Protein AF-T1EH41-F1 (afdb_monomer_lite)

InterPro domains:
  IPR000040 Acute myeloid leukemia 1 protein (AML1)/Runt [PR00967] (6-27)
  IPR000040 Acute myeloid leukemia 1 protein (AML1)/Runt [PR00967] (49-70)
  IPR000040 Acute myeloid leukemia 1 protein (AML1)/Runt [PR00967] (71-92)
  IPR000040 Acute myeloid leukemia 1 protein (AML1)/Runt [PR00967] (93-115)
  IPR000040 Acute myeloid leukemia 1 protein (AML1)/Runt [PTHR11950] (2-118)
  IPR008967 p53-like transcription factor, DNA-binding domain superfamily [SSF49417] (2-116)
  IPR012346 p53/RUNT-type transcription factor, DNA-binding domain superfamily [G3DSA:2.60.40.720] (1-119)
  IPR013524 Runt domain [PF00853] (1-117)
  IPR013524 Runt domain [PS51062] (1-117)

Secondary structure (DSSP, 8-state):
-B-SSTTEEEPPPPSEEETTPPPSS-EEEEESS--SPTT-EEEEEEE-SS-SS--EES-EEEEETTEEEETT-EE-S---TT--EEEEEEE--SS-EEEEEEEEEEEESS-S---S---

Radius of gyration: 15.04 Å; chains: 1; bounding box: 34×26×51 Å

Organism: Helobdella robusta (NCBI:txid6412)

Structure (mmCIF, N/CA/C/O backbone):
data_AF-T1EH41-F1
#
_entry.id   AF-T1EH41-F1
#
loop_
_atom_site.group_PDB
_atom_site.id
_atom_site.type_symbol
_atom_site.label_atom_id
_atom_site.label_alt_id
_atom_site.label_comp_id
_atom_site.label_asym_id
_atom_site.label_entity_id
_atom_site.label_seq_id
_atom_site.pdbx_PDB_ins_code
_atom_site.Cartn_x
_atom_site.Cartn_y
_atom_site.Cartn_z
_atom_site.occupancy
_atom_site.B_iso_or_equiv
_atom_site.auth_seq_id
_atom_site.auth_comp_id
_atom_site.auth_asym_id
_atom_site.auth_atom_id
_atom_site.pdbx_PDB_model_num
ATOM 1 N N . ILE A 1 1 ? -9.621 5.569 -3.407 1.00 94.69 1 ILE A N 1
ATOM 2 C CA . ILE A 1 1 ? -10.049 4.393 -4.191 1.00 94.69 1 ILE A CA 1
ATOM 3 C C . ILE A 1 1 ? -10.651 3.358 -3.252 1.00 94.69 1 ILE A C 1
ATOM 5 O O . ILE A 1 1 ? -10.202 3.268 -2.111 1.00 94.69 1 ILE A O 1
ATOM 9 N N . ALA A 1 2 ? -11.675 2.638 -3.704 1.00 95.56 2 ALA A N 1
ATOM 10 C CA . ALA A 1 2 ? -12.247 1.533 -2.941 1.00 95.56 2 ALA A CA 1
ATOM 11 C C . ALA A 1 2 ? -11.271 0.351 -2.923 1.00 95.56 2 ALA A C 1
ATOM 13 O O . ALA A 1 2 ? -10.603 0.087 -3.926 1.00 95.56 2 ALA A O 1
ATOM 14 N N . THR A 1 3 ? -11.166 -0.329 -1.786 1.00 97.50 3 THR A N 1
ATOM 15 C CA . THR A 1 3 ? -10.424 -1.591 -1.679 1.00 97.50 3 THR A CA 1
ATOM 16 C C . THR A 1 3 ? -11.381 -2.776 -1.844 1.00 97.50 3 THR A C 1
ATOM 18 O O . THR A 1 3 ? -12.574 -2.591 -2.069 1.00 97.50 3 THR A O 1
ATOM 21 N N . GLY A 1 4 ? -10.876 -4.005 -1.714 1.00 94.75 4 GLY A N 1
ATOM 22 C CA . GLY A 1 4 ? -11.713 -5.206 -1.624 1.00 94.75 4 GLY A CA 1
ATOM 23 C C . GLY A 1 4 ? -12.612 -5.260 -0.379 1.00 94.75 4 GLY A C 1
ATOM 24 O O . GLY A 1 4 ? -13.479 -6.122 -0.306 1.00 94.75 4 GLY A O 1
ATOM 25 N N . CYS A 1 5 ? -12.428 -4.354 0.590 1.00 95.06 5 CYS A N 1
ATOM 26 C CA . CYS A 1 5 ? -13.302 -4.205 1.750 1.00 95.06 5 CYS A CA 1
ATOM 27 C C . CYS A 1 5 ? -14.194 -2.957 1.575 1.00 95.06 5 CYS A C 1
ATOM 29 O O . CYS A 1 5 ? -13.660 -1.876 1.309 1.00 95.06 5 CYS A O 1
ATOM 31 N N . PRO A 1 6 ? -15.527 -3.061 1.753 1.00 95.19 6 PRO A N 1
ATOM 32 C CA . PRO A 1 6 ? -16.475 -1.989 1.420 1.00 95.19 6 PRO A CA 1
ATOM 33 C C . PRO A 1 6 ? -16.312 -0.714 2.256 1.00 95.19 6 PRO A C 1
ATOM 35 O O . PRO A 1 6 ? -16.711 0.358 1.808 1.00 95.19 6 PRO A O 1
ATOM 38 N N . HIS A 1 7 ? -15.724 -0.813 3.449 1.00 95.94 7 HIS A N 1
ATOM 39 C CA . HIS A 1 7 ? -15.555 0.323 4.359 1.00 95.94 7 HIS A CA 1
ATOM 40 C C . HIS A 1 7 ? -14.127 0.867 4.409 1.00 95.94 7 HIS A C 1
ATOM 42 O O . HIS A 1 7 ? -13.882 1.866 5.077 1.00 95.94 7 HIS A O 1
ATOM 48 N N . ILE A 1 8 ? -13.183 0.244 3.698 1.00 97.88 8 ILE A N 1
ATOM 49 C CA . ILE A 1 8 ? -11.783 0.667 3.688 1.00 97.88 8 ILE A CA 1
ATOM 50 C C . ILE A 1 8 ? -11.445 1.276 2.331 1.00 97.88 8 ILE A C 1
ATOM 52 O O . ILE A 1 8 ? -11.533 0.630 1.283 1.00 97.88 8 ILE A O 1
ATOM 56 N N . PHE A 1 9 ? -10.989 2.522 2.362 1.00 98.38 9 P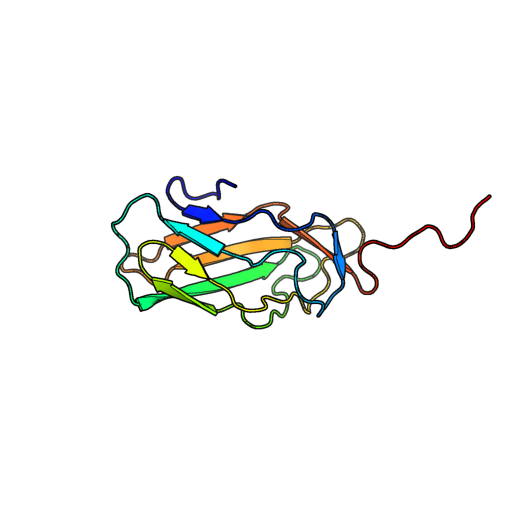HE A N 1
ATOM 57 C CA . PHE A 1 9 ? -10.554 3.279 1.196 1.00 98.38 9 PHE A CA 1
ATOM 58 C C . PHE A 1 9 ? -9.094 3.683 1.347 1.00 98.38 9 PHE A C 1
ATOM 60 O O . PHE A 1 9 ? -8.591 3.842 2.456 1.00 98.38 9 PHE A O 1
ATOM 67 N N . CYS A 1 10 ? -8.400 3.886 0.229 1.00 98.06 10 CYS A N 1
ATOM 68 C CA . CYS A 1 10 ? -7.017 4.364 0.247 1.00 98.06 10 CYS A CA 1
ATOM 69 C C . CYS A 1 10 ? -6.745 5.452 -0.793 1.00 98.06 10 CYS A C 1
ATOM 71 O O . CYS A 1 10 ? -7.507 5.614 -1.754 1.00 98.06 10 CYS A O 1
ATOM 73 N N . THR A 1 11 ? -5.665 6.214 -0.632 1.00 98.19 11 THR A N 1
ATOM 74 C CA . THR A 1 11 ? -5.193 7.104 -1.701 1.00 98.19 11 THR A CA 1
ATOM 75 C C . THR A 1 11 ? -4.711 6.296 -2.907 1.00 98.19 11 THR A C 1
ATOM 77 O O . THR A 1 11 ? -4.172 5.199 -2.776 1.00 98.19 11 THR A O 1
ATOM 80 N N . SER A 1 12 ? -4.926 6.825 -4.115 1.00 97.69 12 SER A N 1
ATOM 81 C CA . SER A 1 12 ? -4.432 6.165 -5.327 1.00 97.69 12 SER A CA 1
ATOM 82 C C . SER A 1 12 ? -2.908 6.184 -5.353 1.00 97.69 12 SER A C 1
ATOM 84 O O . SER A 1 12 ? -2.290 7.224 -5.118 1.00 97.69 12 SER A O 1
ATOM 86 N N . LEU A 1 13 ? -2.309 5.056 -5.720 1.00 98.38 13 LEU A N 1
ATOM 87 C CA . LEU A 1 13 ? -0.879 4.974 -5.994 1.00 98.38 13 LEU A CA 1
ATOM 88 C C . LEU A 1 13 ? -0.580 5.334 -7.457 1.00 98.38 13 LEU A C 1
ATOM 90 O O . LEU A 1 13 ? -1.453 5.183 -8.321 1.00 98.38 13 LEU A O 1
ATOM 94 N N . PRO A 1 14 ? 0.642 5.808 -7.766 1.00 98.19 14 PRO A N 1
ATOM 95 C CA . PRO A 1 14 ? 1.086 5.933 -9.148 1.00 98.19 14 PRO A CA 1
ATOM 96 C C . PRO A 1 14 ? 1.097 4.555 -9.819 1.00 98.19 14 PRO A C 1
ATOM 98 O O . PRO A 1 14 ? 1.536 3.570 -9.229 1.00 98.19 14 PRO A O 1
ATOM 101 N N . LYS A 1 15 ? 0.668 4.478 -11.083 1.00 97.81 15 LYS A N 1
ATOM 102 C CA . LYS A 1 15 ? 0.627 3.203 -11.822 1.00 97.81 15 LYS A CA 1
ATOM 103 C C . LYS A 1 15 ? 2.012 2.593 -12.042 1.00 97.81 15 LYS A C 1
ATOM 105 O O . LYS A 1 15 ? 2.146 1.373 -12.077 1.00 97.81 15 LYS A O 1
ATOM 110 N N . HIS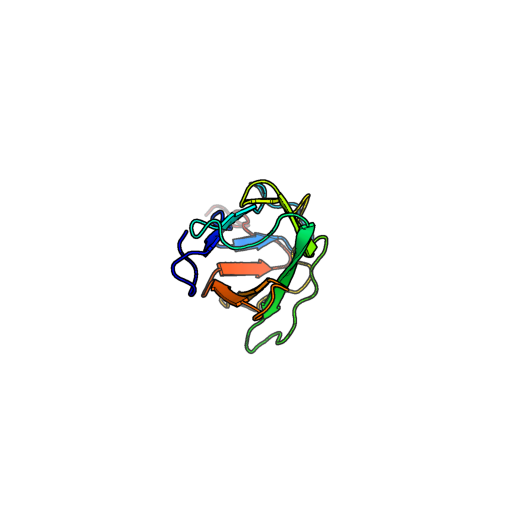 A 1 16 ? 3.046 3.419 -12.173 1.00 98.56 16 HIS A N 1
ATOM 111 C CA . HIS A 1 16 ? 4.436 2.990 -12.307 1.00 98.56 16 HIS A CA 1
ATOM 112 C C . HIS A 1 16 ? 5.318 3.892 -11.448 1.00 98.56 16 HIS A C 1
ATOM 114 O O . HIS A 1 16 ? 5.208 5.111 -11.540 1.00 98.56 16 HIS A O 1
ATOM 120 N N . TRP A 1 17 ? 6.180 3.311 -10.614 1.00 98.56 17 TRP A N 1
ATOM 121 C CA . TRP A 1 17 ? 7.076 4.071 -9.748 1.00 98.56 17 TRP A CA 1
ATOM 122 C C . TRP A 1 17 ? 8.475 3.476 -9.637 1.00 98.56 17 TRP A C 1
ATOM 124 O O . TRP A 1 17 ? 8.722 2.311 -9.968 1.00 98.56 17 TRP A O 1
ATOM 134 N N . ARG A 1 18 ? 9.393 4.325 -9.172 1.00 98.56 18 ARG A N 1
ATOM 135 C CA . ARG A 1 18 ? 10.790 3.985 -8.932 1.00 98.56 18 ARG A CA 1
ATOM 136 C C . ARG A 1 18 ? 10.944 3.313 -7.569 1.00 98.56 18 ARG A C 1
ATOM 138 O O . ARG A 1 18 ? 10.453 3.829 -6.566 1.00 98.56 18 ARG A O 1
ATOM 145 N N . ALA A 1 19 ? 11.668 2.201 -7.529 1.00 98.50 19 ALA A N 1
ATOM 146 C CA . ALA A 1 19 ? 12.004 1.513 -6.290 1.00 98.50 19 ALA A CA 1
ATOM 147 C C . ALA A 1 19 ? 12.761 2.440 -5.318 1.00 98.50 19 ALA A C 1
ATOM 149 O O . ALA A 1 19 ? 13.616 3.228 -5.722 1.00 98.50 19 ALA A O 1
ATOM 150 N N . ASN A 1 20 ? 12.434 2.334 -4.030 1.00 98.50 20 ASN A N 1
ATOM 151 C CA . ASN A 1 20 ? 12.988 3.097 -2.908 1.00 98.50 20 ASN A CA 1
ATOM 152 C C . ASN A 1 20 ? 12.901 4.634 -3.047 1.00 98.50 20 ASN A C 1
ATOM 154 O O . ASN A 1 20 ? 13.586 5.371 -2.331 1.00 98.50 20 ASN A O 1
ATOM 158 N N . LYS A 1 21 ? 12.047 5.139 -3.942 1.00 98.31 21 LYS A N 1
ATOM 159 C CA . LYS A 1 21 ? 11.743 6.566 -4.060 1.00 98.31 21 LYS A CA 1
ATOM 160 C C . LYS A 1 21 ? 10.466 6.881 -3.287 1.00 98.31 21 LYS A C 1
ATOM 162 O O . LYS A 1 21 ? 9.500 6.123 -3.382 1.00 98.31 21 LYS A O 1
ATOM 167 N N . SER A 1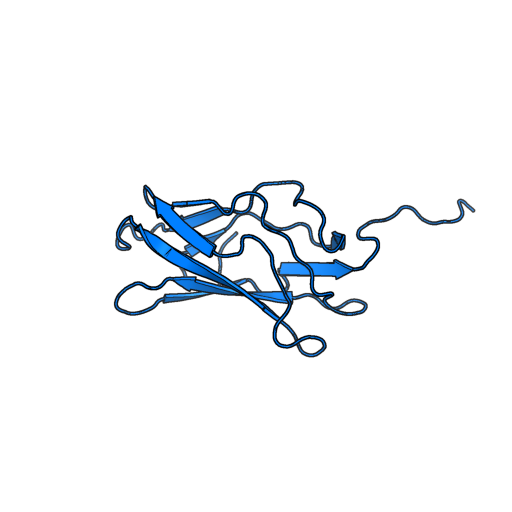 22 ? 10.453 8.004 -2.572 1.00 98.25 22 SER A N 1
ATOM 168 C CA . SER A 1 22 ? 9.244 8.543 -1.939 1.00 98.25 22 SER A CA 1
ATOM 169 C C . SER A 1 22 ? 8.105 8.633 -2.949 1.00 98.25 22 SER A C 1
ATOM 171 O O . SER A 1 22 ? 8.336 8.966 -4.114 1.00 98.25 22 SER A O 1
ATOM 173 N N . LEU A 1 23 ? 6.892 8.291 -2.524 1.00 98.38 23 LEU A N 1
ATOM 174 C CA . LEU A 1 23 ? 5.701 8.426 -3.359 1.00 98.38 23 LEU A CA 1
ATOM 175 C C . LEU A 1 23 ? 5.416 9.910 -3.646 1.00 98.38 23 LEU A C 1
ATOM 177 O O . LEU A 1 23 ? 5.732 10.759 -2.815 1.00 98.38 23 LEU A O 1
ATOM 181 N N . PRO A 1 24 ? 4.809 10.239 -4.801 1.00 97.38 24 PRO A N 1
ATOM 182 C CA . PRO A 1 24 ? 4.492 11.627 -5.136 1.00 97.38 24 PRO A CA 1
ATOM 183 C C . PRO A 1 24 ? 3.405 12.200 -4.219 1.00 97.38 24 PRO A C 1
ATOM 185 O O . PRO A 1 24 ? 3.410 13.387 -3.922 1.00 97.38 24 PRO A O 1
ATOM 188 N N . ASN A 1 25 ? 2.500 11.338 -3.751 1.00 95.81 25 ASN A N 1
ATOM 189 C CA . ASN A 1 25 ? 1.461 11.659 -2.787 1.00 95.81 25 ASN A CA 1
ATOM 190 C C . ASN A 1 25 ? 1.576 10.707 -1.601 1.00 95.81 25 ASN A C 1
ATOM 192 O O . ASN A 1 25 ? 1.894 9.527 -1.767 1.00 95.81 25 ASN A O 1
ATOM 196 N N . MET A 1 26 ? 1.269 11.212 -0.412 1.00 96.06 26 MET A N 1
ATOM 197 C CA . MET A 1 26 ? 1.267 10.408 0.804 1.00 96.06 26 MET A CA 1
ATOM 198 C C .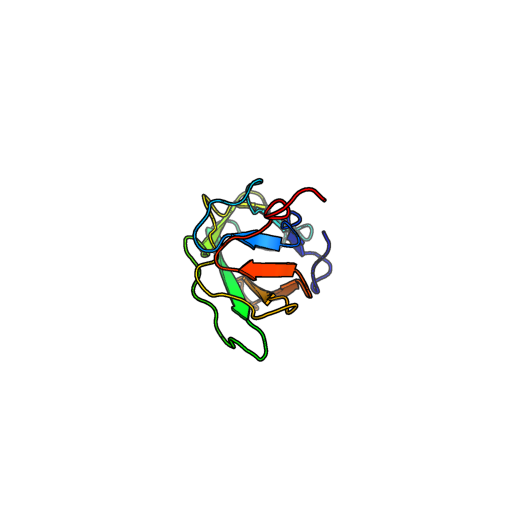 MET A 1 26 ? 0.204 9.305 0.739 1.00 96.06 26 MET A C 1
ATOM 200 O O . MET A 1 26 ? -0.946 9.544 0.352 1.00 96.06 26 MET A O 1
ATOM 204 N N . PHE A 1 27 ? 0.585 8.091 1.137 1.00 98.38 27 PHE A N 1
ATOM 205 C CA . PHE A 1 27 ? -0.354 6.981 1.196 1.00 98.38 27 PHE A CA 1
ATOM 206 C C . PHE A 1 27 ? -1.187 7.064 2.480 1.00 98.38 27 PHE A C 1
ATOM 208 O O . PHE A 1 27 ? -0.637 7.171 3.578 1.00 98.38 27 PHE A O 1
ATOM 215 N N . ARG A 1 28 ? -2.513 7.050 2.339 1.00 98.50 28 ARG A N 1
ATOM 216 C CA . ARG A 1 28 ? -3.463 7.130 3.450 1.00 98.50 28 ARG A CA 1
ATOM 217 C C . ARG A 1 28 ? -4.534 6.063 3.306 1.00 98.50 28 ARG A C 1
ATOM 219 O O . ARG A 1 28 ? -4.930 5.753 2.181 1.00 98.50 28 ARG A O 1
ATOM 226 N N . LEU A 1 29 ? -5.011 5.556 4.436 1.00 98.19 29 LEU A N 1
ATOM 227 C CA . LEU A 1 29 ? -6.230 4.758 4.524 1.00 98.19 29 LEU A CA 1
ATOM 228 C C . LEU A 1 29 ? -7.315 5.547 5.244 1.00 98.19 29 LEU A C 1
ATOM 230 O O . LEU A 1 29 ? -7.012 6.387 6.087 1.00 98.19 29 LEU A O 1
ATOM 234 N N . TYR A 1 30 ? -8.560 5.242 4.910 1.00 98.12 30 TYR A N 1
ATOM 235 C CA . TYR A 1 30 ? -9.753 5.807 5.518 1.00 98.12 30 TYR A CA 1
ATOM 236 C C . TYR A 1 30 ? -10.723 4.669 5.814 1.00 98.12 30 TYR A C 1
ATOM 238 O O . TYR A 1 30 ? -11.009 3.864 4.923 1.00 98.12 30 TYR A O 1
ATOM 246 N N . ASP A 1 31 ? -11.202 4.612 7.049 1.00 97.12 31 ASP A N 1
ATOM 247 C CA . ASP A 1 31 ? -12.283 3.736 7.480 1.00 97.12 31 ASP A CA 1
ATOM 248 C C . ASP A 1 31 ? -13.589 4.533 7.508 1.00 97.12 31 ASP A C 1
ATOM 250 O O . ASP A 1 31 ? -13.706 5.538 8.203 1.00 97.12 31 ASP A O 1
ATOM 254 N N . THR A 1 32 ? -14.583 4.099 6.742 1.00 96.75 32 THR A N 1
ATOM 255 C CA . THR A 1 32 ? -15.912 4.722 6.744 1.00 96.75 32 THR A CA 1
ATOM 256 C C . THR A 1 32 ? -16.890 4.025 7.685 1.00 96.75 32 THR A C 1
ATOM 258 O O . THR A 1 32 ? -18.014 4.494 7.819 1.00 96.75 32 THR A O 1
ATOM 261 N N . SER A 1 33 ? -16.516 2.893 8.291 1.00 94.00 33 SER A N 1
ATOM 262 C CA . SER A 1 33 ? -17.378 2.198 9.253 1.00 94.00 33 SER A CA 1
ATOM 263 C C . SER A 1 33 ? -17.424 2.919 10.600 1.00 94.00 33 SER A C 1
ATOM 265 O O . SER A 1 33 ? -18.459 2.906 11.259 1.00 94.00 33 SER A O 1
ATOM 267 N N . GLY A 1 34 ? -16.315 3.550 11.006 1.00 89.69 34 GLY A N 1
ATOM 268 C CA . GLY A 1 34 ? -16.178 4.183 12.319 1.00 89.69 34 GLY A CA 1
ATOM 269 C C . GLY A 1 34 ? -16.153 3.183 13.478 1.00 89.69 34 GLY A C 1
ATOM 270 O O . GLY A 1 34 ? -16.322 3.574 14.631 1.00 89.69 34 GLY A O 1
ATOM 271 N N . LEU A 1 35 ? -15.979 1.891 13.183 1.00 92.88 35 LEU A N 1
ATOM 272 C CA . LEU A 1 35 ? -15.995 0.817 14.177 1.00 92.88 35 LEU A CA 1
ATOM 273 C C . LEU A 1 35 ? -14.588 0.437 14.647 1.00 92.88 35 LEU A C 1
ATOM 275 O O . LEU A 1 35 ? -14.438 -0.242 15.666 1.00 92.88 35 LEU A O 1
ATOM 279 N N . ILE A 1 36 ? -13.551 0.858 13.919 1.00 96.50 36 ILE A N 1
ATOM 280 C CA . ILE A 1 36 ? -12.172 0.504 14.233 1.00 96.50 36 ILE A CA 1
ATOM 281 C C . ILE A 1 36 ? -11.591 1.530 15.204 1.00 96.50 36 ILE A C 1
ATOM 283 O O . ILE A 1 36 ? -11.605 2.731 14.956 1.00 96.50 36 ILE A O 1
ATOM 287 N N . ARG A 1 37 ? -11.063 1.047 16.329 1.00 97.19 37 ARG A N 1
ATOM 288 C CA . ARG A 1 37 ? -10.545 1.908 17.398 1.00 97.19 37 ARG A CA 1
ATOM 289 C C . ARG A 1 37 ? -9.254 2.608 16.982 1.00 97.19 37 ARG A C 1
ATOM 291 O O . ARG A 1 37 ? -8.379 1.992 16.365 1.00 97.19 37 ARG A O 1
ATOM 298 N N . ASP A 1 38 ? -9.090 3.849 17.423 1.00 97.81 38 ASP A N 1
ATOM 299 C CA . ASP A 1 38 ? -7.811 4.551 17.343 1.00 97.81 38 ASP A CA 1
ATOM 300 C C . ASP A 1 38 ? -6.698 3.756 18.048 1.00 97.81 38 ASP A C 1
ATOM 302 O O . ASP A 1 38 ? -6.925 3.025 19.013 1.00 97.81 38 ASP A O 1
ATOM 306 N N . GLY A 1 39 ? -5.481 3.855 17.517 1.00 98.06 39 GLY A N 1
ATOM 307 C CA . GLY A 1 39 ? -4.332 3.053 17.937 1.00 98.06 39 GLY A CA 1
ATOM 308 C C . GLY A 1 39 ? -4.281 1.651 17.321 1.00 98.06 39 GLY A C 1
ATOM 309 O O . GLY A 1 39 ? -3.238 1.001 17.405 1.00 98.06 39 GLY A O 1
ATOM 310 N N . THR A 1 40 ? -5.342 1.185 16.646 1.00 98.50 40 THR A N 1
ATOM 311 C CA . THR A 1 40 ? -5.315 -0.106 15.937 1.00 98.50 40 THR A CA 1
ATOM 312 C C . THR A 1 40 ? -4.217 -0.089 14.876 1.00 98.50 40 THR A C 1
ATOM 314 O O . THR A 1 40 ? -4.194 0.783 14.002 1.00 98.50 40 THR A O 1
ATOM 317 N N . ARG A 1 41 ? -3.289 -1.048 14.952 1.00 98.56 41 ARG A N 1
ATOM 318 C CA . ARG A 1 41 ? -2.159 -1.145 14.021 1.00 98.56 41 ARG A CA 1
ATOM 319 C C . ARG A 1 41 ? -2.633 -1.606 12.648 1.00 98.56 41 ARG A C 1
ATOM 321 O O . ARG A 1 41 ? -3.453 -2.515 12.522 1.00 98.56 41 ARG A O 1
ATOM 328 N N . VAL A 1 42 ? -2.041 -1.019 11.617 1.00 98.69 42 VAL A N 1
ATOM 329 C CA . VAL A 1 42 ? -2.293 -1.356 10.220 1.00 98.69 42 VAL A CA 1
ATOM 330 C C . VAL A 1 42 ? -0.976 -1.570 9.505 1.00 98.69 42 VAL A C 1
ATOM 332 O O . VAL A 1 42 ? -0.071 -0.739 9.587 1.00 98.69 42 VAL A O 1
ATOM 335 N N . LYS A 1 43 ? -0.883 -2.678 8.775 1.00 98.81 43 LYS A N 1
ATOM 336 C CA . LYS A 1 43 ? 0.312 -3.074 8.038 1.00 98.81 43 LYS A CA 1
ATOM 337 C C . LYS A 1 43 ? -0.008 -3.359 6.582 1.00 98.81 43 LYS A C 1
ATOM 339 O O . LYS A 1 43 ? -1.019 -3.979 6.265 1.00 98.81 43 LYS A O 1
ATOM 344 N N . LEU A 1 44 ? 0.876 -2.915 5.699 1.00 98.75 44 LEU A N 1
ATOM 345 C CA . LEU A 1 44 ? 0.794 -3.156 4.267 1.00 98.75 44 LEU A CA 1
ATOM 346 C C . LEU A 1 44 ? 1.780 -4.244 3.867 1.00 98.75 44 LEU A C 1
ATOM 348 O O . LEU A 1 44 ? 2.939 -4.241 4.286 1.00 98.75 44 LEU A O 1
ATOM 352 N N . PHE A 1 45 ? 1.336 -5.114 2.979 1.00 98.69 45 PHE A N 1
ATOM 353 C CA . PHE A 1 45 ? 2.165 -6.060 2.251 1.00 98.69 45 PHE A CA 1
ATOM 354 C C . PHE A 1 45 ? 1.967 -5.822 0.761 1.00 98.69 45 PHE A C 1
ATOM 356 O O . PHE A 1 45 ? 0.907 -5.364 0.339 1.00 98.69 45 PHE A O 1
ATOM 363 N N . ALA A 1 46 ? 2.981 -6.127 -0.038 1.00 98.69 46 ALA A N 1
ATOM 364 C CA . ALA A 1 46 ? 2.890 -6.075 -1.487 1.00 98.69 46 ALA A CA 1
ATOM 365 C C . ALA A 1 46 ? 3.435 -7.377 -2.062 1.00 98.69 46 ALA A C 1
ATOM 367 O O . ALA A 1 46 ? 4.456 -7.871 -1.588 1.00 98.69 46 ALA A O 1
ATOM 368 N N . GLY A 1 47 ? 2.773 -7.919 -3.077 1.00 98.56 47 GLY A N 1
ATOM 369 C CA . GLY A 1 47 ? 3.209 -9.168 -3.684 1.00 98.56 47 GLY A CA 1
ATOM 370 C C . GLY A 1 47 ? 2.549 -9.454 -5.024 1.00 98.56 47 GLY A C 1
ATOM 371 O O . GLY A 1 47 ? 1.541 -8.843 -5.389 1.00 98.56 47 GLY A O 1
ATOM 372 N N . ASN A 1 48 ? 3.171 -10.353 -5.778 1.00 98.44 48 ASN A N 1
ATOM 373 C CA . ASN A 1 48 ? 2.644 -10.989 -6.982 1.00 98.44 48 ASN A CA 1
ATOM 374 C C . ASN A 1 48 ? 3.429 -12.283 -7.276 1.00 98.44 48 ASN A C 1
ATOM 376 O O . ASN A 1 48 ? 4.232 -12.725 -6.461 1.00 98.44 48 ASN A O 1
ATOM 380 N N . GLU A 1 49 ? 3.210 -12.885 -8.444 1.00 97.50 49 GLU A N 1
ATOM 381 C CA . GLU A 1 49 ? 3.879 -14.127 -8.863 1.00 97.50 49 GLU A CA 1
ATOM 382 C C . GLU A 1 49 ? 5.411 -14.023 -8.944 1.00 97.50 49 GLU A C 1
ATOM 384 O O . GLU A 1 49 ? 6.103 -14.977 -8.610 1.00 97.50 49 GLU A O 1
ATOM 389 N N . ASP A 1 50 ? 5.950 -12.877 -9.377 1.00 96.25 50 ASP A N 1
ATOM 390 C CA . ASP A 1 50 ? 7.403 -12.693 -9.543 1.00 96.25 50 ASP A CA 1
ATOM 391 C C . ASP A 1 50 ? 8.093 -12.381 -8.208 1.00 96.25 50 ASP A C 1
ATOM 393 O O . ASP A 1 50 ? 9.303 -12.553 -8.056 1.00 96.25 50 ASP A O 1
ATOM 397 N N . ASN A 1 51 ? 7.335 -11.854 -7.250 1.00 97.06 51 ASN A N 1
ATOM 398 C CA . ASN A 1 51 ? 7.820 -11.454 -5.944 1.00 97.06 51 ASN A CA 1
ATOM 399 C C . ASN A 1 51 ? 6.672 -11.566 -4.940 1.00 97.06 51 ASN A C 1
ATOM 401 O O . ASN A 1 51 ? 5.882 -10.633 -4.774 1.00 97.06 51 ASN A O 1
ATOM 405 N N . SER A 1 52 ? 6.579 -12.730 -4.299 1.00 96.81 52 SER A N 1
ATOM 406 C CA . SER A 1 52 ? 5.471 -13.090 -3.410 1.00 96.81 52 SER A CA 1
ATOM 407 C C . SER A 1 52 ? 5.345 -12.155 -2.209 1.00 96.81 52 SER A C 1
ATOM 409 O O . SER A 1 52 ? 4.231 -11.864 -1.778 1.00 96.81 52 SER A O 1
ATOM 411 N N . ILE A 1 53 ? 6.474 -11.657 -1.692 1.00 96.88 53 ILE A N 1
ATOM 412 C CA . ILE A 1 53 ? 6.531 -10.728 -0.563 1.00 96.88 53 ILE A CA 1
ATOM 413 C C . ILE A 1 53 ? 7.603 -9.676 -0.844 1.00 96.88 53 ILE A C 1
ATOM 415 O O . ILE A 1 53 ? 8.791 -9.852 -0.574 1.00 96.88 53 ILE A O 1
ATOM 419 N N . ALA A 1 54 ? 7.171 -8.543 -1.383 1.00 98.12 54 ALA A N 1
ATOM 420 C CA . ALA A 1 54 ? 8.050 -7.431 -1.676 1.00 98.12 54 ALA A CA 1
ATOM 421 C C . ALA A 1 54 ? 8.436 -6.672 -0.403 1.00 98.12 54 ALA A C 1
ATOM 423 O O . ALA A 1 54 ? 7.590 -6.287 0.403 1.00 98.12 54 ALA A O 1
ATOM 424 N N . ASN A 1 55 ? 9.726 -6.359 -0.278 1.00 97.94 55 ASN A N 1
ATOM 425 C CA . ASN A 1 55 ? 10.214 -5.483 0.781 1.00 97.94 55 ASN A CA 1
ATOM 426 C C . ASN A 1 55 ? 9.635 -4.070 0.630 1.00 97.94 55 ASN A C 1
ATOM 428 O O . ASN A 1 55 ? 9.694 -3.471 -0.452 1.00 97.94 55 ASN A O 1
ATOM 432 N N . LEU A 1 56 ? 9.143 -3.521 1.738 1.00 98.69 56 LEU A N 1
ATOM 433 C CA . LEU A 1 56 ? 8.631 -2.158 1.861 1.00 98.69 56 LEU A CA 1
ATOM 434 C C . LEU A 1 56 ? 9.373 -1.427 2.990 1.00 98.69 56 LEU A C 1
ATOM 436 O O . LEU A 1 56 ? 9.980 -2.057 3.855 1.00 98.69 56 LEU A O 1
ATOM 440 N N . ARG A 1 57 ? 9.320 -0.094 2.992 1.00 98.62 57 ARG A N 1
ATOM 441 C CA . ARG A 1 57 ? 9.705 0.745 4.140 1.00 98.62 57 ARG A CA 1
ATOM 442 C C . ARG A 1 57 ? 8.512 1.575 4.580 1.00 98.62 57 ARG A C 1
ATOM 444 O O . ARG A 1 57 ? 7.758 2.030 3.723 1.00 98.62 57 ARG A O 1
ATOM 451 N N . ASN A 1 58 ? 8.387 1.791 5.888 1.00 98.44 58 ASN A N 1
ATOM 452 C CA . ASN A 1 58 ? 7.313 2.581 6.498 1.00 98.44 58 ASN A CA 1
ATOM 453 C C . ASN A 1 58 ? 5.911 2.073 6.108 1.00 98.44 58 ASN A C 1
ATOM 455 O O . ASN A 1 58 ? 4.992 2.841 5.837 1.00 98.44 58 ASN A O 1
ATOM 459 N N . ASN A 1 59 ? 5.762 0.749 6.038 1.00 98.56 59 ASN A N 1
ATOM 460 C CA . ASN A 1 59 ? 4.532 0.052 5.664 1.00 98.56 59 ASN A CA 1
ATOM 461 C C . ASN A 1 59 ? 3.627 -0.266 6.855 1.00 98.56 59 ASN A C 1
ATOM 463 O O . ASN A 1 59 ? 2.725 -1.087 6.726 1.00 98.56 59 ASN A O 1
ATOM 467 N N . GLU A 1 60 ? 3.875 0.343 8.008 1.00 98.69 60 GLU A N 1
ATOM 468 C CA . GLU A 1 60 ? 3.118 0.106 9.226 1.00 98.69 60 GLU A CA 1
ATOM 469 C C . GLU A 1 60 ? 2.828 1.433 9.929 1.00 98.69 60 GLU A C 1
ATOM 471 O O . GLU A 1 60 ? 3.685 2.315 9.969 1.00 98.69 60 GLU A O 1
ATOM 476 N N . SER A 1 61 ? 1.602 1.589 10.422 1.00 98.56 61 SER A N 1
ATOM 477 C CA . SER A 1 61 ? 1.118 2.782 11.121 1.00 98.56 61 SER A CA 1
ATOM 478 C C . SER A 1 61 ? -0.119 2.418 11.958 1.00 98.56 61 SER A C 1
ATOM 480 O O . SER A 1 61 ? -0.467 1.240 12.063 1.00 98.56 61 SER A O 1
ATOM 482 N N . THR A 1 62 ? -0.787 3.392 12.568 1.00 98.44 62 THR A N 1
ATOM 483 C CA . THR A 1 62 ? -1.989 3.184 13.390 1.00 98.44 62 THR A CA 1
ATOM 484 C C . THR A 1 62 ? -3.165 4.018 12.897 1.00 98.44 62 THR A C 1
ATOM 486 O O . THR A 1 62 ? -2.979 5.065 12.276 1.00 98.44 62 THR A O 1
ATOM 489 N N . ILE A 1 63 ? -4.380 3.559 13.195 1.00 98.12 63 ILE A N 1
ATOM 490 C CA . ILE A 1 63 ? -5.607 4.331 12.974 1.00 98.12 63 ILE A CA 1
ATOM 491 C C . ILE A 1 63 ? -5.666 5.497 13.963 1.00 98.12 63 ILE A C 1
ATOM 493 O O . ILE A 1 63 ? -5.393 5.321 15.149 1.00 98.12 63 ILE A O 1
ATOM 497 N N . VAL A 1 64 ? -5.989 6.683 13.456 1.00 98.12 64 VAL A N 1
ATOM 498 C CA . VAL A 1 64 ? -6.260 7.908 14.211 1.00 98.12 64 VAL A CA 1
ATOM 499 C C . VAL A 1 64 ? -7.398 8.643 13.512 1.00 98.12 64 VAL A C 1
ATOM 501 O O . VAL A 1 64 ? -7.292 8.955 12.318 1.00 98.12 64 VAL A O 1
ATOM 504 N N . ALA A 1 65 ? -8.480 8.917 14.240 1.00 96.81 65 ALA A N 1
ATOM 505 C CA . ALA A 1 65 ? -9.678 9.569 13.721 1.00 96.81 65 ALA A CA 1
ATOM 506 C C . ALA A 1 65 ? -10.159 8.940 12.396 1.00 96.81 65 ALA A C 1
ATOM 508 O O . ALA A 1 65 ? -10.310 9.624 11.382 1.00 96.81 65 A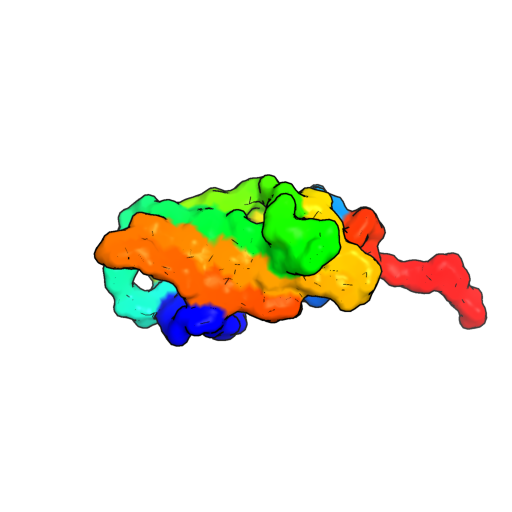LA A O 1
ATOM 509 N N . ASN A 1 66 ? -10.341 7.613 12.394 1.00 97.00 66 ASN A N 1
ATOM 510 C CA . ASN A 1 66 ? -10.782 6.819 11.236 1.00 97.00 66 ASN A CA 1
ATOM 511 C C . ASN A 1 66 ? -9.858 6.900 10.003 1.00 97.00 66 ASN A C 1
ATOM 513 O O . ASN A 1 66 ? -10.266 6.601 8.878 1.00 97.00 66 ASN A O 1
ATOM 517 N N . SER A 1 67 ? -8.601 7.305 10.184 1.00 97.81 67 SER A N 1
ATOM 518 C CA . SER A 1 67 ? -7.626 7.407 9.101 1.00 97.81 67 SER A CA 1
ATOM 519 C C . SER A 1 67 ? -6.274 6.828 9.495 1.00 97.81 67 SER A C 1
ATOM 521 O O . SER A 1 67 ? -5.916 6.784 10.665 1.00 97.81 67 SER A O 1
ATOM 523 N N . VAL A 1 68 ? -5.500 6.384 8.510 1.00 98.44 68 VAL A N 1
ATOM 524 C CA . VAL A 1 68 ? -4.115 5.940 8.705 1.00 98.44 68 VAL A CA 1
ATOM 525 C C . VAL A 1 68 ? -3.236 6.723 7.760 1.00 98.44 68 VAL A C 1
ATOM 527 O O . VAL A 1 68 ? -3.549 6.841 6.575 1.00 98.44 68 VAL A O 1
ATOM 530 N N . VAL A 1 69 ? -2.103 7.204 8.255 1.00 98.38 69 VAL A N 1
ATOM 531 C CA . VAL A 1 69 ? -1.100 7.885 7.439 1.00 98.38 69 VAL A CA 1
ATOM 532 C C . VAL A 1 69 ? 0.184 7.067 7.439 1.00 98.38 69 VAL A C 1
ATOM 534 O O . VAL A 1 69 ? 0.740 6.777 8.498 1.00 98.38 69 VAL A O 1
ATOM 537 N N . PHE A 1 70 ? 0.671 6.711 6.250 1.00 98.44 70 PHE A N 1
ATOM 538 C CA . PHE A 1 70 ? 1.961 6.045 6.079 1.00 98.44 70 PHE A CA 1
ATOM 539 C C . PHE A 1 70 ? 3.000 7.076 5.650 1.00 98.44 70 PHE A C 1
ATOM 541 O O . PHE A 1 70 ? 3.099 7.442 4.474 1.00 98.44 70 PHE A O 1
ATOM 548 N N . ASN A 1 71 ? 3.753 7.570 6.631 1.00 97.38 71 ASN A N 1
ATOM 549 C CA . ASN A 1 71 ? 4.769 8.591 6.413 1.00 97.38 71 ASN A CA 1
ATOM 550 C C . ASN A 1 71 ? 5.921 8.022 5.583 1.00 97.38 71 ASN A C 1
ATOM 552 O O . ASN A 1 71 ? 6.614 7.103 6.011 1.00 97.38 71 ASN A O 1
ATOM 556 N N . ASP A 1 72 ? 6.112 8.579 4.386 1.00 97.81 72 ASP A N 1
ATOM 557 C CA . ASP A 1 72 ? 7.155 8.164 3.444 1.00 97.81 72 ASP A CA 1
ATOM 558 C C . ASP A 1 72 ? 7.154 6.646 3.166 1.00 97.81 72 ASP A C 1
ATOM 560 O O . ASP A 1 72 ? 8.192 5.987 3.221 1.00 97.81 72 ASP A O 1
ATOM 564 N N . LEU A 1 73 ? 5.977 6.072 2.881 1.00 98.75 73 LEU A N 1
ATOM 565 C CA . LEU A 1 73 ? 5.864 4.695 2.388 1.00 98.75 73 LEU A CA 1
ATOM 566 C C . LEU A 1 73 ? 6.714 4.511 1.124 1.00 98.75 73 LEU A C 1
ATOM 568 O O . LEU A 1 73 ? 6.564 5.262 0.155 1.00 98.75 73 LEU A O 1
ATOM 572 N N . ARG A 1 74 ? 7.558 3.472 1.094 1.00 98.69 74 ARG A N 1
ATOM 573 C CA . ARG A 1 74 ? 8.365 3.132 -0.090 1.00 98.69 74 ARG A CA 1
ATOM 574 C C . ARG A 1 74 ? 8.284 1.661 -0.451 1.00 98.69 74 ARG A C 1
ATOM 576 O O . ARG A 1 74 ? 8.326 0.785 0.410 1.00 98.69 74 ARG A O 1
ATOM 583 N N . PHE A 1 75 ? 8.293 1.406 -1.755 1.00 98.75 75 PHE A N 1
ATOM 584 C CA . PHE A 1 75 ? 8.417 0.069 -2.3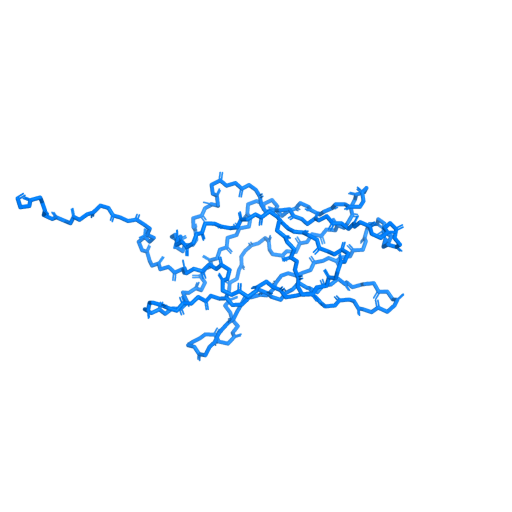24 1.00 98.75 75 PHE A CA 1
ATOM 585 C C . PHE A 1 75 ? 9.880 -0.202 -2.665 1.00 98.75 75 PHE A C 1
ATOM 587 O O . PHE A 1 75 ? 10.449 0.499 -3.499 1.00 98.75 75 PHE A O 1
ATOM 594 N N . ILE A 1 76 ? 10.502 -1.189 -2.021 1.00 98.56 76 ILE A N 1
ATOM 595 C CA . ILE A 1 76 ? 11.904 -1.573 -2.266 1.00 98.56 76 ILE A CA 1
ATOM 596 C C . ILE A 1 76 ? 11.943 -2.707 -3.295 1.00 98.56 76 ILE A C 1
ATOM 598 O O . ILE A 1 76 ? 12.727 -2.667 -4.243 1.00 98.56 76 ILE A O 1
ATOM 602 N N . GLY A 1 77 ? 11.081 -3.712 -3.112 1.00 97.62 77 GLY A N 1
ATOM 603 C CA . GLY A 1 77 ? 10.930 -4.826 -4.042 1.00 97.62 77 GLY A CA 1
ATOM 604 C C . GLY A 1 77 ? 10.391 -4.373 -5.400 1.00 97.62 77 GLY A C 1
ATOM 605 O O . GLY A 1 77 ? 9.555 -3.477 -5.491 1.00 97.62 77 GLY A O 1
ATOM 606 N N . ARG A 1 78 ? 10.873 -5.009 -6.470 1.00 98.44 78 ARG A N 1
ATOM 607 C CA . ARG A 1 78 ? 10.406 -4.780 -7.846 1.00 98.44 78 ARG A CA 1
ATOM 608 C C . ARG A 1 78 ? 9.265 -5.739 -8.158 1.00 98.44 78 ARG A C 1
ATOM 610 O O . ARG A 1 78 ? 9.296 -6.872 -7.681 1.00 98.44 78 ARG A O 1
ATOM 617 N N . SER A 1 79 ? 8.309 -5.297 -8.971 1.00 98.56 79 SER A N 1
ATOM 618 C CA . SER A 1 79 ? 7.116 -6.088 -9.304 1.00 98.56 79 SER A CA 1
ATOM 619 C C . SER A 1 79 ? 7.269 -6.965 -10.544 1.00 98.56 79 SER A C 1
ATOM 621 O O . SER A 1 79 ? 6.366 -7.736 -10.825 1.00 98.56 79 SER A O 1
ATOM 623 N N . GLY A 1 80 ? 8.368 -6.845 -11.293 1.00 97.62 80 GLY A N 1
ATOM 624 C CA . GLY A 1 80 ? 8.562 -7.556 -12.562 1.00 97.62 80 GLY A CA 1
ATOM 625 C C . GLY A 1 80 ? 8.177 -6.726 -13.794 1.00 97.62 80 GLY A C 1
ATOM 626 O O . GLY A 1 80 ? 7.558 -5.659 -13.706 1.00 97.62 80 GLY A O 1
ATOM 627 N N . ARG A 1 81 ? 8.604 -7.175 -14.981 1.00 95.69 81 ARG A N 1
ATOM 628 C CA . ARG A 1 81 ? 8.375 -6.450 -16.244 1.00 95.69 81 ARG A CA 1
ATOM 629 C C . ARG A 1 81 ? 6.893 -6.509 -16.610 1.00 95.69 81 ARG A C 1
ATOM 631 O O . ARG A 1 81 ? 6.364 -7.575 -16.879 1.00 95.69 81 ARG A O 1
ATOM 638 N N . GLY A 1 82 ? 6.236 -5.350 -16.646 1.00 96.06 82 GLY A N 1
ATOM 639 C CA . GLY A 1 82 ? 4.815 -5.251 -17.006 1.00 96.06 82 GLY A CA 1
ATOM 640 C C . GLY A 1 82 ? 3.841 -5.758 -15.935 1.00 96.06 82 GLY A C 1
ATOM 641 O O . GLY A 1 82 ? 2.638 -5.653 -16.138 1.00 96.06 82 GLY A O 1
ATOM 642 N N . LYS A 1 83 ? 4.335 -6.243 -14.790 1.00 98.25 83 LYS A N 1
ATOM 643 C CA . LYS A 1 83 ? 3.515 -6.778 -13.700 1.00 98.25 83 LYS A CA 1
ATOM 644 C C . LYS A 1 83 ? 3.313 -5.753 -12.586 1.00 98.25 83 LYS A C 1
ATOM 646 O O . LYS A 1 83 ? 4.165 -4.897 -12.340 1.00 98.25 83 LYS A O 1
ATOM 651 N N . PHE A 1 84 ? 2.186 -5.858 -11.894 1.00 98.69 84 PHE A N 1
ATOM 652 C CA . PHE A 1 84 ? 1.794 -4.971 -10.799 1.00 98.69 84 PHE A CA 1
ATOM 653 C C . PHE A 1 84 ? 1.781 -5.744 -9.486 1.00 98.69 84 PHE A C 1
ATOM 655 O O . PHE A 1 84 ? 1.578 -6.957 -9.479 1.00 98.69 84 PHE A O 1
ATOM 662 N N . PHE A 1 85 ? 1.985 -5.044 -8.378 1.00 98.75 85 PHE A N 1
ATOM 663 C CA . PHE A 1 85 ? 1.722 -5.597 -7.060 1.00 98.75 85 PHE A CA 1
ATOM 664 C C . PHE A 1 85 ? 0.231 -5.552 -6.726 1.00 98.75 85 PHE A C 1
ATOM 666 O O . PHE A 1 85 ? -0.457 -4.564 -7.006 1.00 98.75 85 PHE A O 1
ATOM 673 N N . LEU A 1 86 ? -0.232 -6.619 -6.081 1.00 98.56 86 LEU A N 1
ATOM 674 C CA . LEU A 1 86 ? -1.375 -6.605 -5.179 1.00 98.56 86 LEU A CA 1
ATOM 675 C C . LEU A 1 86 ? -0.888 -6.055 -3.836 1.00 98.56 86 LEU A C 1
ATOM 677 O O . LEU A 1 86 ? 0.154 -6.491 -3.345 1.00 98.56 86 LEU A O 1
ATOM 681 N N . ILE A 1 87 ? -1.619 -5.111 -3.249 1.00 98.50 87 ILE A N 1
ATOM 682 C CA . ILE A 1 87 ? -1.356 -4.662 -1.879 1.00 98.50 87 ILE A CA 1
ATOM 683 C C . ILE A 1 87 ? -2.375 -5.304 -0.950 1.00 98.50 87 ILE A C 1
ATOM 685 O O . ILE A 1 87 ? -3.579 -5.163 -1.163 1.00 98.50 87 ILE A O 1
ATOM 689 N N . THR A 1 88 ? -1.883 -5.962 0.092 1.00 98.69 88 THR A N 1
ATOM 690 C CA . THR A 1 88 ? -2.694 -6.509 1.180 1.00 98.69 88 THR A CA 1
ATOM 691 C C . THR A 1 88 ? -2.578 -5.578 2.377 1.00 98.69 88 THR A C 1
ATOM 693 O O . THR A 1 88 ? -1.483 -5.315 2.871 1.00 98.69 88 THR A O 1
ATOM 696 N N . ILE A 1 89 ? -3.711 -5.058 2.824 1.00 98.62 89 ILE A N 1
ATOM 697 C CA . ILE A 1 89 ? -3.851 -4.173 3.975 1.00 98.62 89 ILE A CA 1
ATOM 698 C C . ILE A 1 89 ? -4.384 -5.029 5.118 1.00 98.62 89 ILE A C 1
ATOM 700 O O . ILE A 1 89 ? -5.496 -5.544 5.036 1.00 98.62 89 ILE A O 1
ATOM 704 N N . VAL A 1 90 ? -3.590 -5.184 6.171 1.00 98.62 90 VAL A N 1
ATOM 705 C CA . VAL A 1 90 ? -3.965 -5.929 7.373 1.00 98.62 90 VAL A CA 1
ATOM 706 C C . VAL A 1 90 ? -4.221 -4.933 8.489 1.00 98.62 90 VAL A C 1
ATOM 708 O O . VAL A 1 90 ? -3.304 -4.226 8.909 1.00 98.62 90 VAL A O 1
ATOM 711 N N . ILE A 1 91 ? -5.460 -4.879 8.961 1.00 98.44 91 ILE A N 1
ATOM 712 C CA . ILE A 1 91 ? -5.881 -4.074 10.103 1.00 98.44 91 ILE A CA 1
ATOM 713 C C . ILE A 1 91 ? -6.044 -5.030 11.283 1.00 98.44 91 ILE A C 1
ATOM 715 O O . ILE A 1 91 ? -6.901 -5.913 11.263 1.00 98.44 91 ILE A O 1
ATOM 719 N N . MET A 1 92 ? -5.208 -4.860 12.307 1.00 98.38 92 MET A N 1
ATOM 720 C CA . MET A 1 92 ? -5.144 -5.734 13.486 1.00 98.38 92 MET A CA 1
ATOM 721 C C . MET A 1 92 ? -6.244 -5.400 14.509 1.00 98.38 92 MET A C 1
ATOM 723 O O . MET A 1 92 ? -5.967 -5.207 15.691 1.00 98.38 92 MET A O 1
ATOM 727 N N . SER A 1 93 ? -7.482 -5.264 14.034 1.00 96.62 93 SER A N 1
ATOM 728 C CA . SER A 1 93 ? -8.687 -5.174 14.862 1.00 96.62 93 SER A CA 1
ATOM 729 C C . SER A 1 93 ? -9.105 -6.554 15.376 1.00 96.62 93 SER A C 1
ATOM 731 O O . SER A 1 93 ? -8.543 -7.567 14.968 1.00 96.62 93 SER A O 1
ATOM 733 N N . GLU A 1 94 ? -10.120 -6.592 16.239 1.00 93.88 94 GLU A N 1
ATOM 734 C CA . GLU A 1 94 ? -10.754 -7.828 16.701 1.00 93.88 94 GLU A CA 1
ATOM 735 C C . GLU A 1 94 ? -12.244 -7.801 16.301 1.00 93.88 94 GLU A C 1
ATOM 737 O O . GLU A 1 94 ? -13.005 -7.034 16.901 1.00 93.88 94 GLU A O 1
ATOM 742 N N . PRO A 1 95 ? -12.671 -8.556 15.267 1.00 94.75 95 PRO A N 1
ATOM 743 C CA . PRO A 1 95 ? -11.871 -9.470 14.441 1.00 94.75 95 PRO A CA 1
ATOM 744 C C . PRO A 1 95 ? -10.925 -8.742 13.468 1.00 94.75 95 PRO A C 1
ATOM 746 O O . PRO A 1 95 ? -11.152 -7.585 13.100 1.00 94.75 95 PRO A O 1
ATOM 749 N N . MET A 1 96 ? -9.871 -9.434 13.022 1.00 96.94 96 MET A N 1
ATOM 750 C CA . MET A 1 96 ? -8.894 -8.893 12.068 1.00 96.94 96 MET A CA 1
ATOM 751 C C . MET A 1 96 ? -9.549 -8.627 10.709 1.00 96.94 96 MET A C 1
ATOM 753 O O . MET A 1 96 ? -10.226 -9.492 10.154 1.00 96.94 96 MET A O 1
ATOM 757 N N . ILE A 1 97 ? -9.292 -7.450 10.137 1.00 97.25 97 ILE A N 1
ATOM 758 C CA . ILE A 1 97 ? -9.800 -7.066 8.817 1.00 97.25 97 ILE A CA 1
ATOM 759 C C . ILE A 1 97 ? -8.656 -7.126 7.804 1.00 97.25 97 ILE A C 1
ATOM 761 O O . ILE A 1 97 ? -7.574 -6.575 8.023 1.00 97.25 97 ILE A O 1
ATOM 765 N N . VAL A 1 98 ? -8.910 -7.765 6.661 1.00 97.94 98 VAL A N 1
ATOM 766 C CA . VAL A 1 98 ? -7.977 -7.817 5.531 1.00 97.94 98 VAL A CA 1
ATOM 767 C C . VAL A 1 98 ? -8.644 -7.204 4.307 1.00 97.94 98 VAL A C 1
ATOM 769 O O . VAL A 1 98 ? -9.711 -7.642 3.882 1.00 97.94 98 VAL A O 1
ATOM 772 N N . ALA A 1 99 ? -8.007 -6.190 3.730 1.00 98.06 99 ALA A N 1
ATOM 773 C CA . ALA A 1 99 ? -8.458 -5.526 2.515 1.00 98.06 99 ALA A CA 1
ATOM 774 C C . ALA A 1 99 ? -7.386 -5.618 1.426 1.00 98.06 99 ALA A C 1
ATOM 776 O O . ALA A 1 99 ? -6.189 -5.627 1.708 1.00 98.06 99 ALA A O 1
ATOM 777 N N . THR A 1 100 ? -7.802 -5.659 0.163 1.00 98.31 100 THR A N 1
ATOM 778 C CA . THR A 1 100 ? -6.878 -5.787 -0.971 1.00 98.31 100 THR A CA 1
ATOM 779 C C . THR A 1 100 ? -7.011 -4.629 -1.949 1.00 98.31 100 THR A C 1
ATOM 781 O O . THR A 1 100 ? -8.117 -4.211 -2.288 1.00 98.31 100 THR A O 1
ATOM 784 N N . TYR A 1 101 ? -5.883 -4.144 -2.460 1.00 98.12 101 TYR A N 1
ATOM 785 C CA . TYR A 1 101 ? -5.812 -3.221 -3.590 1.00 98.12 101 TYR A CA 1
ATOM 786 C C . TYR A 1 101 ? -5.105 -3.929 -4.752 1.00 98.12 101 TYR A C 1
ATOM 788 O O . TYR A 1 101 ? -3.879 -4.030 -4.806 1.00 98.12 101 TYR A O 1
ATOM 796 N N . SER A 1 102 ? -5.910 -4.435 -5.687 1.00 97.50 102 SER A N 1
ATOM 797 C CA . SER A 1 102 ? -5.460 -5.153 -6.883 1.00 97.50 102 SER A CA 1
ATOM 798 C C . SER A 1 102 ? -4.849 -4.226 -7.931 1.00 97.50 102 SER A C 1
ATOM 800 O O . SER A 1 102 ? -5.307 -3.098 -8.114 1.00 97.50 102 SER A O 1
ATOM 802 N N . HIS A 1 103 ? -3.841 -4.723 -8.660 1.00 97.38 103 HIS A N 1
ATOM 803 C CA . HIS A 1 103 ? -3.156 -3.983 -9.731 1.00 97.38 103 HIS A CA 1
ATOM 804 C C . HIS A 1 103 ? -2.736 -2.562 -9.301 1.00 97.38 103 HIS A C 1
ATOM 806 O O . HIS A 1 103 ? -2.930 -1.580 -10.029 1.00 97.38 103 HIS A O 1
ATOM 812 N N . ALA A 1 104 ? -2.195 -2.451 -8.084 1.00 98.12 104 ALA A N 1
ATOM 813 C CA . ALA A 1 104 ? -1.999 -1.174 -7.415 1.00 98.12 104 ALA A CA 1
ATOM 814 C C . ALA A 1 104 ? -0.862 -0.362 -8.036 1.00 98.12 104 ALA A C 1
ATOM 816 O O . ALA A 1 104 ? -1.041 0.805 -8.381 1.00 98.12 104 ALA A O 1
ATOM 817 N N . ILE A 1 105 ? 0.308 -0.985 -8.195 1.00 98.62 105 ILE A N 1
ATOM 818 C CA . ILE A 1 105 ? 1.532 -0.290 -8.596 1.00 98.62 105 ILE A CA 1
ATOM 819 C C . ILE A 1 105 ? 2.512 -1.241 -9.279 1.00 98.62 105 ILE A C 1
ATOM 821 O O . ILE A 1 105 ? 2.749 -2.354 -8.814 1.00 98.62 105 ILE A O 1
ATOM 825 N N . LYS A 1 106 ? 3.113 -0.792 -10.381 1.00 98.69 106 LYS A N 1
ATOM 826 C CA . LYS A 1 106 ? 4.299 -1.415 -10.974 1.00 98.69 106 LYS A CA 1
ATOM 827 C C . LYS A 1 106 ? 5.544 -0.722 -10.429 1.00 98.69 106 LYS A C 1
ATOM 829 O O . LYS A 1 106 ? 5.663 0.498 -10.536 1.00 98.69 106 LYS A O 1
ATOM 834 N N . VAL A 1 107 ? 6.494 -1.480 -9.896 1.00 98.69 107 VAL A N 1
ATOM 835 C CA . VAL A 1 107 ? 7.720 -0.943 -9.289 1.00 98.69 107 VAL A CA 1
ATOM 836 C C . VAL A 1 107 ? 8.934 -1.452 -10.055 1.00 98.69 107 VAL A C 1
ATOM 838 O O . VAL A 1 107 ? 9.165 -2.659 -10.142 1.00 98.69 107 VAL A O 1
ATOM 841 N N . THR A 1 108 ? 9.727 -0.530 -10.604 1.00 98.25 108 THR A N 1
ATOM 842 C CA . THR A 1 108 ? 10.967 -0.849 -11.331 1.00 98.25 108 THR A CA 1
ATOM 843 C C . THR A 1 108 ? 12.139 -0.005 -10.832 1.00 98.25 108 THR A C 1
ATOM 845 O O . THR A 1 108 ? 11.964 0.910 -10.032 1.00 98.25 108 THR A O 1
ATOM 848 N N . VAL A 1 109 ? 13.354 -0.313 -11.297 1.00 97.44 109 VAL A N 1
ATOM 849 C CA . VAL A 1 109 ? 14.581 0.406 -10.900 1.00 97.44 109 VAL A CA 1
ATOM 850 C C . VAL A 1 109 ? 14.545 1.884 -11.292 1.00 97.44 109 VAL A C 1
ATOM 852 O O . VAL A 1 109 ? 14.953 2.727 -10.495 1.00 97.44 109 VAL A O 1
ATOM 855 N N . ASP A 1 110 ? 14.034 2.186 -12.486 1.00 95.19 110 ASP A N 1
ATOM 856 C CA . ASP A 1 110 ? 13.987 3.552 -13.022 1.00 95.19 110 ASP A CA 1
ATOM 857 C C . ASP A 1 110 ? 12.669 4.264 -12.684 1.00 95.19 110 ASP A C 1
ATOM 859 O O . ASP A 1 110 ? 12.653 5.477 -12.482 1.00 95.19 110 ASP A O 1
ATOM 863 N N . GLY A 1 111 ? 11.564 3.520 -12.565 1.00 96.38 111 GLY A N 1
ATOM 864 C CA . GLY A 1 111 ? 10.225 4.108 -12.577 1.00 96.38 111 GLY A CA 1
ATOM 865 C C . GLY A 1 111 ? 9.857 4.674 -13.957 1.00 96.38 111 GLY A C 1
ATOM 866 O O . GLY A 1 111 ? 10.415 4.230 -14.965 1.00 96.38 111 GLY A O 1
ATOM 867 N N . PRO A 1 112 ? 8.898 5.613 -14.023 1.00 95.81 112 PRO A N 1
ATOM 868 C CA . PRO A 1 112 ? 8.592 6.360 -15.240 1.00 95.81 112 PRO A CA 1
ATOM 869 C C . PRO A 1 112 ? 9.825 7.131 -15.721 1.00 95.81 112 PRO A C 1
ATOM 871 O O . PRO A 1 112 ? 10.470 7.824 -14.932 1.00 95.81 112 PRO A O 1
ATOM 874 N N . ARG A 1 113 ? 10.158 7.001 -17.006 1.00 92.44 113 ARG A N 1
ATOM 875 C CA . ARG A 1 113 ? 11.337 7.616 -17.620 1.00 92.44 113 ARG A CA 1
ATOM 876 C C . ARG A 1 113 ? 11.017 8.015 -19.056 1.00 92.44 113 ARG A C 1
ATOM 878 O O . ARG A 1 113 ? 10.380 7.242 -19.766 1.00 92.44 113 ARG A O 1
ATOM 885 N N . GLU A 1 114 ? 11.501 9.183 -19.468 1.00 89.12 114 GLU A N 1
ATOM 886 C CA . GLU A 1 114 ? 11.448 9.623 -20.864 1.00 89.12 114 GLU A CA 1
ATOM 887 C C . GLU A 1 114 ? 12.168 8.635 -21.802 1.00 89.12 114 GLU A C 1
ATOM 889 O O . GLU A 1 114 ? 13.170 8.022 -21.396 1.00 89.12 114 GLU A O 1
ATOM 894 N N . PRO A 1 115 ? 11.711 8.485 -23.060 1.00 88.06 115 PRO A N 1
ATOM 895 C CA . PRO A 1 115 ? 12.432 7.722 -24.070 1.00 88.06 115 PRO A CA 1
ATOM 896 C C . PRO A 1 115 ? 13.876 8.210 -24.199 1.00 88.06 115 PRO A C 1
ATOM 898 O O . PRO A 1 115 ? 14.157 9.407 -24.205 1.00 88.06 115 PRO A O 1
ATOM 901 N N . ARG A 1 116 ? 14.818 7.268 -24.303 1.00 84.06 116 ARG A N 1
ATOM 902 C CA . ARG A 1 116 ? 16.252 7.595 -24.332 1.00 84.06 116 ARG A CA 1
ATOM 903 C C . ARG A 1 116 ? 16.682 8.298 -25.628 1.00 84.06 116 ARG A C 1
ATOM 905 O O . ARG A 1 116 ? 17.662 9.032 -25.596 1.00 84.06 116 ARG A O 1
ATOM 912 N N . CYS A 1 117 ? 15.952 8.102 -26.724 1.00 84.25 117 CYS A N 1
ATOM 913 C CA . CYS A 1 117 ? 16.166 8.790 -27.994 1.00 84.25 117 CYS A CA 1
ATOM 914 C C . CYS A 1 117 ? 14.866 9.464 -28.432 1.00 84.25 117 CYS A C 1
ATOM 916 O O . CYS A 1 117 ? 13.820 8.817 -28.474 1.00 84.25 117 CYS A O 1
ATOM 918 N N . LYS A 1 118 ? 14.960 10.753 -28.763 1.00 67.00 118 LYS A N 1
ATOM 919 C CA . LYS A 1 118 ? 13.956 11.455 -29.559 1.00 67.00 118 LYS A CA 1
ATOM 920 C C . LYS A 1 118 ? 14.309 11.156 -31.014 1.00 67.00 118 LYS A C 1
ATOM 922 O O . LYS A 1 118 ? 15.375 11.575 -31.455 1.00 67.00 118 LYS A O 1
ATOM 927 N N . SER A 1 119 ? 13.512 10.324 -31.676 1.00 61.09 119 SER A N 1
ATOM 928 C CA . SER A 1 119 ? 13.513 10.237 -33.140 1.00 61.09 119 SER A CA 1
ATOM 929 C C . SER A 1 119 ? 13.028 11.552 -33.728 1.00 61.09 119 SER A C 1
ATOM 931 O O . SER A 1 119 ? 12.029 12.059 -33.164 1.00 61.09 119 SER A O 1
#

pLDDT: mean 96.59, std 4.97, range [61.09, 98.81]

Foldseek 3Di:
DDWQDRQKDWDAFDLWFAAPDFGPDWIKIAGNVVPFDWFFKKFKFKADPVGRTWDKPQRIFTDDPRMTTRPRIGTNGFQDDVGAIKMWMWTNGVVIDIIIDPSRYGYDNVIDDDDPDDD

Sequence (119 aa):
IATGCPHIFCTSLPKHWRANKSLPNMFRLYDTSGLIRDGTRVKLFAGNEDNSIANLRNNESTIVANSVVFNDLRFIGRSGRGKFFLITIVIMSEPMIVATYSHAIKVTVDGPREPRCKS